Protein 1TIF (pdb70)

Nearest PDB structures (foldseek):
  5me0-assembly1_Y  TM=1.013E+00  e=8.592E-15  Geobacillus stearothermophilus
  5lmr-assembly1_X  TM=9.769E-01  e=2.038E-09  Thermus thermophilus HB8
  6o6d-assembly1_A  TM=9.197E-01  e=3.822E-08  Helicobacter pylori J99
  7po1-assembly1_8  TM=8.093E-01  e=3.270E-04  Homo sapiens
  6nf8-assembly1_z  TM=7.694E-01  e=7.145E-04  Homo sapiens

B-factor: mean 14.37, std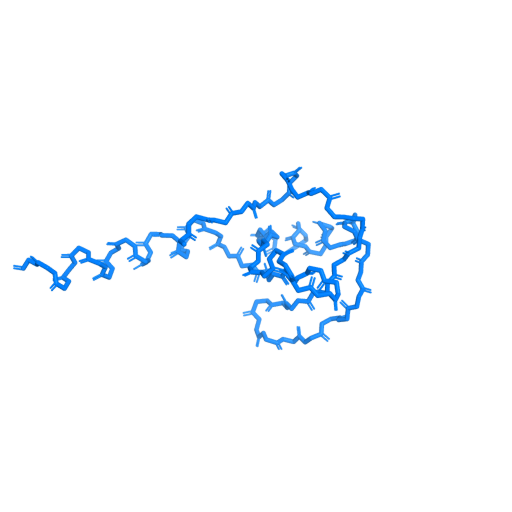 7.93, range [5.58, 40.32]

InterPro domains:
  IPR001288 Translation initiation factor 3 [MF_00080] (1-170)
  IPR001288 Translation initiation factor 3 [PTHR10938] (7-169)
  IPR001288 Translation initiation factor 3 [TIGR00168] (5-169)
  IPR019813 Translation initiation factor 3, conserved site [PS00938] (58-71)
  IPR019814 Translation initiation factor 3, N-terminal [PF05198] (7-76)
  IPR019815 Translation initiation factor 3, C-terminal [PF00707] (83-168)
  IPR036787 Translation initiation factor 3 (IF-3), N-terminal domain superfamily [G3DSA:3.10.20.80] (1-78)
  IPR036787 Translation initiation factor 3 (IF-3), N-terminal domain superfamily [SSF54364] (5-78)
  IPR036788 Translation initiation factor 3 (IF-3), C-terminal domain superfamily [G3DSA:3.30.110.10] (79-172)
  IPR036788 Translation initiation factor 3 (IF-3), C-terminal domain superfamily [SSF55200] (83-169)

Foldseek 3Di:
DDWDWDPVDDDQKEFEAEPVGRGPGIDGSVVLNVVLVVVVWIWTQPAVPDVVTYTYTHHVVVVVVVVVVVVVVVVD

Structure (mmCIF, N/CA/C/O backbone):
data_1TIF
#
_entry.id   1TIF
#
_cell.length_a   27.600
_cell.length_b   39.200
_cell.length_c   65.900
_cell.angle_alpha   90.00
_cell.angle_beta   90.00
_cell.angle_gamma   90.00
#
_symmetry.space_group_name_H-M   'P 21 21 21'
#
loop_
_entity.id
_entity.type
_entity.pdbx_description
1 polymer 'TRANSLATION INITIATION FACTOR 3'
2 non-polymer 'TRIMETHYL LEAD ION'
3 non-polymer 'CHLORIDE ION'
4 water water
#
loop_
_atom_site.group_PDB
_atom_site.id
_atom_site.type_symbol
_atom_site.label_atom_id
_atom_site.label_alt_id
_atom_site.label_comp_id
_atom_site.label_asym_id
_atom_site.label_entity_id
_atom_site.label_seq_id
_atom_site.pdbx_PDB_ins_code
_atom_site.Cartn_x
_atom_site.Cartn_y
_atom_site.Cartn_z
_atom_site.occupancy
_atom_site.B_iso_or_equiv
_atom_site.auth_seq_id
_atom_site.auth_comp_id
_atom_site.auth_asym_id
_atom_site.auth_atom_id
_atom_site.pdbx_PDB_model_num
ATOM 1 N N . LYS A 1 3 ? 8.280 10.386 26.478 0.00 28.91 3 LYS A N 1
ATOM 2 C CA . LYS A 1 3 ? 6.958 10.380 25.796 0.00 27.20 3 LYS A CA 1
ATOM 3 C C . LYS A 1 3 ? 7.014 9.474 24.573 0.00 26.43 3 LYS A C 1
ATOM 4 O O . LYS A 1 3 ? 6.693 8.292 24.664 0.00 27.31 3 LYS A O 1
ATOM 13 N N . ASP A 1 4 ? 7.456 10.022 23.445 0.00 24.64 4 ASP A N 1
ATOM 14 C CA . ASP A 1 4 ? 7.559 9.267 22.201 0.00 23.14 4 ASP A CA 1
ATOM 15 C C . ASP A 1 4 ? 8.457 8.045 22.364 0.00 20.81 4 ASP A C 1
ATOM 16 O O . ASP A 1 4 ? 9.540 8.129 22.950 0.00 20.42 4 ASP A O 1
ATOM 22 N N . PHE A 1 5 ? 7.977 6.910 21.870 1.00 18.06 5 PHE A N 1
ATOM 23 C CA . PHE A 1 5 ? 8.710 5.653 21.923 1.00 15.46 5 PHE A CA 1
ATOM 24 C C . PHE A 1 5 ? 8.871 5.171 20.488 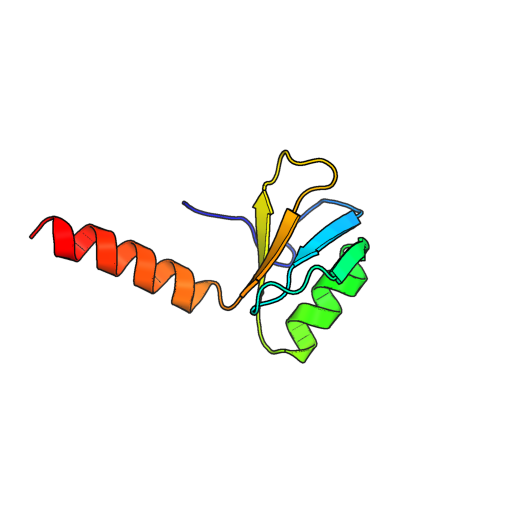1.00 13.85 5 PHE A C 1
ATOM 25 O O . PHE A 1 5 ? 8.038 5.490 19.633 1.00 12.97 5 PHE A O 1
ATOM 34 N N . ILE A 1 6 ? 9.939 4.434 20.200 1.00 10.75 6 ILE A N 1
ATOM 35 C CA . ILE A 1 6 ? 10.079 3.892 18.857 1.00 9.65 6 ILE A CA 1
ATOM 36 C C . ILE A 1 6 ? 9.349 2.558 18.897 1.00 8.87 6 ILE A C 1
ATOM 37 O O . ILE A 1 6 ? 9.332 1.881 19.929 1.00 7.82 6 ILE A O 1
ATOM 43 N N . ILE A 1 7 ? 8.716 2.193 17.795 1.00 7.30 7 ILE A N 1
ATOM 44 C CA . ILE A 1 7 ? 7.926 0.973 17.766 1.00 6.36 7 ILE A CA 1
ATOM 45 C C . ILE A 1 7 ? 8.164 0.101 16.552 1.00 6.56 7 ILE A C 1
ATOM 46 O O . ILE A 1 7 ? 8.743 0.531 15.553 1.00 5.65 7 ILE A O 1
ATOM 52 N N . ASN A 1 8 ? 7.677 -1.129 16.653 1.00 6.34 8 ASN A N 1
ATOM 53 C CA . ASN A 1 8 ? 7.740 -2.101 15.577 1.00 6.82 8 ASN A CA 1
ATOM 54 C C . ASN A 1 8 ? 9.081 -2.201 14.835 1.00 8.40 8 ASN A C 1
ATOM 55 O O . ASN A 1 8 ? 10.107 -2.456 15.463 1.00 7.68 8 ASN A O 1
ATOM 63 N N . GLU A 1 9 ? 9.092 -1.981 13.524 1.00 9.30 9 GLU A N 1
ATOM 64 C CA . GLU 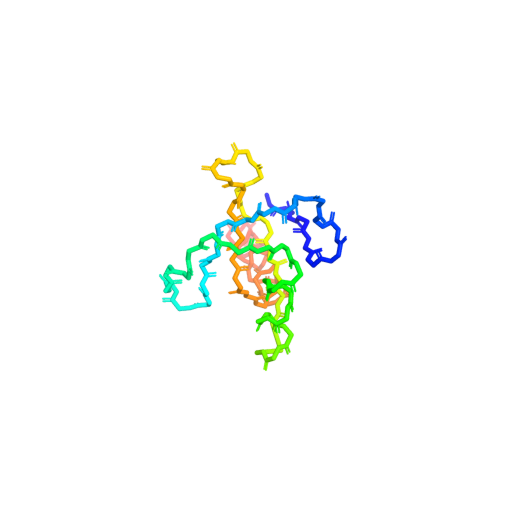A 1 9 ? 10.331 -2.095 12.753 1.00 11.33 9 GLU A CA 1
ATOM 65 C C . GLU A 1 9 ? 11.405 -1.035 13.030 1.00 11.22 9 GLU A C 1
ATOM 66 O O . GLU A 1 9 ? 12.519 -1.147 12.522 1.00 10.80 9 GLU A O 1
ATOM 73 N N . GLN A 1 10 ? 11.069 0.010 13.782 1.00 10.33 10 GLN A N 1
ATOM 74 C CA . GLN A 1 10 ? 12.045 1.052 14.104 1.00 9.64 10 GLN A CA 1
ATOM 75 C C . GLN A 1 10 ? 13.049 0.532 15.132 1.00 9.84 10 GLN A C 1
ATOM 76 O O . GLN A 1 10 ? 14.136 1.096 15.297 1.00 9.60 10 GLN A O 1
ATOM 85 N N . ILE A 1 11 ? 12.652 -0.511 15.858 1.00 8.88 11 ILE A N 1
ATOM 86 C CA . ILE A 1 11 ? 13.488 -1.113 16.890 1.00 8.68 11 ILE A CA 1
ATOM 87 C C . ILE A 1 11 ? 14.675 -1.823 16.249 1.00 9.84 11 ILE A C 1
ATOM 88 O O . ILE A 1 11 ? 14.509 -2.586 15.302 1.00 9.28 11 ILE A O 1
ATOM 94 N N . ARG A 1 12 ? 15.869 -1.560 16.770 1.00 10.71 12 ARG A N 1
ATOM 95 C CA . ARG A 1 12 ? 17.084 -2.162 16.235 1.00 12.20 12 ARG A CA 1
ATOM 96 C C . ARG A 1 12 ? 17.664 -3.299 17.087 1.00 11.29 12 ARG A C 1
ATOM 97 O O . ARG A 1 12 ? 18.520 -4.052 16.615 1.00 10.76 12 ARG A O 1
ATOM 111 N N . ALA A 1 13 ? 17.207 -3.424 18.331 1.00 10.47 13 ALA A N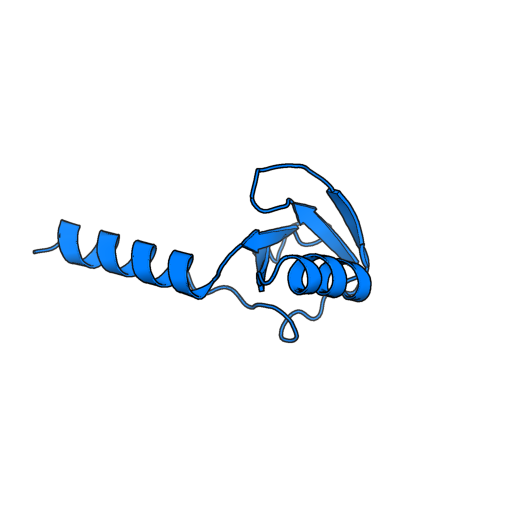 1
ATOM 112 C CA . ALA A 1 13 ? 17.696 -4.468 19.235 1.00 10.40 13 ALA A CA 1
ATOM 113 C C . ALA A 1 13 ? 17.508 -5.885 18.692 1.00 10.05 13 ALA A C 1
ATOM 114 O O . ALA A 1 13 ? 16.438 -6.227 18.184 1.00 9.93 13 ALA A O 1
ATOM 117 N N . ARG A 1 14 ? 18.549 -6.708 18.817 1.00 10.11 14 ARG A N 1
ATOM 118 C CA . ARG A 1 14 ? 18.506 -8.095 18.352 1.00 10.67 14 ARG A CA 1
ATOM 119 C C . ARG A 1 14 ? 17.556 -8.920 19.221 1.00 9.87 14 ARG A C 1
ATOM 120 O O . ARG A 1 14 ? 16.812 -9.771 18.718 1.00 9.60 14 ARG A O 1
ATOM 134 N N . GLU A 1 15 ? 17.641 -8.712 20.529 1.00 9.10 15 GLU A N 1
ATOM 135 C CA . GLU A 1 15 ? 16.792 -9.402 21.487 1.00 9.59 15 GLU A CA 1
ATOM 136 C C . GLU A 1 15 ? 16.241 -8.397 22.479 1.00 8.53 15 GLU A C 1
ATOM 137 O O . GLU A 1 15 ? 16.898 -7.399 22.796 1.00 7.89 15 GLU A O 1
ATOM 144 N N . VAL A 1 16 ? 15.030 -8.661 22.957 1.00 7.40 16 VAL A N 1
ATOM 145 C CA . VAL A 1 16 ? 14.358 -7.779 23.905 1.00 6.58 16 VAL A CA 1
ATOM 146 C C . VAL A 1 16 ? 13.650 -8.606 24.978 1.00 6.56 16 VAL A C 1
ATOM 147 O O . VAL A 1 16 ? 13.428 -9.805 24.794 1.00 7.67 16 VAL A O 1
ATOM 152 N N . ARG A 1 17 ? 13.358 -7.989 26.117 1.00 6.26 17 ARG A N 1
ATOM 153 C CA . ARG A 1 17 ? 12.609 -8.662 27.170 1.00 6.68 17 ARG A CA 1
ATOM 154 C C . ARG A 1 17 ? 11.182 -8.209 26.865 1.00 6.70 17 ARG A C 1
ATOM 155 O O . ARG A 1 17 ? 10.912 -7.007 26.789 1.00 8.67 17 ARG A O 1
ATOM 169 N N . LEU A 1 18 ? 10.281 -9.167 26.690 1.00 5.80 18 LEU A N 1
ATOM 170 C CA . LEU A 1 18 ? 8.906 -8.873 26.314 1.00 6.39 18 LEU A CA 1
ATOM 171 C C . LEU A 1 18 ? 7.855 -8.964 27.414 1.00 6.74 18 LEU A C 1
ATOM 172 O O . LEU A 1 18 ? 7.810 -9.940 28.158 1.00 6.51 18 LEU A O 1
ATOM 178 N N . ILE A 1 19 ? 7.018 -7.930 27.512 1.00 6.96 19 ILE A N 1
ATOM 179 C CA . ILE A 1 19 ? 5.917 -7.879 28.479 1.00 7.25 19 ILE A CA 1
ATOM 180 C C . ILE A 1 19 ? 4.667 -7.679 27.615 1.00 8.10 19 ILE A C 1
ATOM 181 O O . ILE A 1 19 ? 4.633 -6.772 26.769 1.00 6.98 19 ILE A O 1
ATOM 187 N N . ASP A 1 20 ? 3.653 -8.525 27.786 1.00 9.72 20 ASP A N 1
ATOM 188 C CA . ASP A 1 20 ? 2.459 -8.384 26.959 1.00 12.10 20 ASP A CA 1
ATOM 189 C C . ASP A 1 20 ? 1.493 -7.314 27.459 1.00 13.32 20 ASP A C 1
ATOM 190 O O . ASP A 1 20 ? 1.710 -6.727 28.516 1.00 11.63 20 ASP A O 1
ATOM 196 N N . GLN A 1 21 ? 0.393 -7.125 26.736 1.00 15.68 21 GLN A N 1
ATOM 197 C CA . GLN A 1 21 ? -0.592 -6.098 27.073 1.00 17.59 21 GLN A CA 1
ATOM 198 C C . GLN A 1 21 ? -1.226 -6.198 28.464 1.00 17.56 21 GLN A C 1
ATOM 199 O O . GLN A 1 21 ? -1.735 -5.205 28.983 1.00 17.31 21 GLN A O 1
ATOM 208 N N . ASN A 1 22 ? -1.155 -7.377 29.080 1.00 16.94 22 ASN A N 1
ATOM 209 C CA . ASN A 1 22 ? -1.728 -7.583 30.411 1.00 17.64 22 ASN A CA 1
ATOM 210 C C . ASN A 1 22 ? -0.710 -7.646 31.555 1.00 17.12 22 ASN A C 1
ATOM 211 O O . ASN A 1 22 ? -1.081 -7.848 32.715 1.00 17.27 22 ASN A O 1
ATOM 219 N N . GLY A 1 23 ? 0.569 -7.471 31.235 1.00 15.70 23 GLY A N 1
ATOM 220 C CA . GLY A 1 23 ? 1.591 -7.505 32.266 1.00 12.72 23 GLY A CA 1
ATOM 221 C C . GLY A 1 23 ? 2.310 -8.833 32.413 1.00 11.40 23 GLY A C 1
ATOM 222 O O . GLY A 1 23 ? 3.135 -8.999 33.311 1.00 11.12 23 GLY A O 1
ATOM 224 N N . ASP A 1 24 ? 1.999 -9.782 31.538 1.00 9.54 24 ASP A N 1
ATOM 225 C CA . ASP A 1 24 ? 2.632 -11.098 31.566 1.00 9.48 24 ASP A CA 1
ATOM 226 C C . ASP A 1 24 ? 4.062 -10.954 31.044 1.00 9.36 24 ASP A C 1
ATOM 227 O O . ASP A 1 24 ? 4.280 -10.383 29.972 1.00 9.59 24 ASP A O 1
ATOM 233 N N . GLN A 1 25 ? 5.029 -11.423 31.831 1.00 8.68 25 GLN A N 1
ATOM 234 C CA . GLN A 1 25 ? 6.443 -11.356 31.465 1.00 9.35 25 GLN A CA 1
ATOM 235 C C . GLN A 1 25 ? 6.760 -12.542 30.557 1.00 10.25 25 GLN A C 1
ATOM 236 O O . GLN A 1 25 ? 6.913 -13.672 31.029 1.00 10.63 25 GLN A O 1
ATOM 245 N N . LEU A 1 26 ? 6.844 -12.283 29.257 1.00 11.29 26 LEU A N 1
ATOM 246 C CA . LEU A 1 26 ? 7.113 -13.322 28.267 1.00 12.21 26 LEU A CA 1
ATOM 247 C C . LEU A 1 26 ? 8.575 -13.766 28.152 1.00 12.72 26 LEU A C 1
ATOM 248 O O . LEU A 1 26 ? 8.874 -14.757 27.480 1.00 13.15 26 LEU A O 1
ATOM 254 N N . GLY A 1 27 ? 9.475 -13.056 28.824 1.00 11.93 27 GLY A N 1
ATOM 255 C CA . GLY A 1 27 ? 10.879 -13.419 28.782 1.00 11.71 27 GLY A CA 1
ATOM 256 C C . GLY A 1 27 ? 11.646 -12.786 27.640 1.00 10.86 27 GLY A C 1
ATOM 257 O O . GLY A 1 27 ? 11.147 -11.889 26.956 1.00 10.75 27 GLY A O 1
ATOM 259 N N . ILE A 1 28 ? 12.876 -13.249 27.446 1.00 10.58 28 ILE A N 1
ATOM 260 C CA . ILE A 1 28 ? 13.738 -12.724 26.398 1.00 10.71 28 ILE A CA 1
ATOM 261 C C . ILE A 1 28 ? 13.373 -13.364 25.071 1.00 10.57 28 ILE A C 1
ATOM 262 O O . ILE A 1 28 ? 13.340 -14.589 24.950 1.00 11.09 28 ILE A O 1
ATOM 268 N N . LYS A 1 29 ? 13.082 -12.526 24.084 1.00 10.46 29 LYS A N 1
ATOM 269 C CA . LYS A 1 29 ? 12.699 -12.984 22.758 1.00 11.09 29 LYS A CA 1
ATOM 270 C C . LYS A 1 29 ? 13.506 -12.261 21.691 1.00 9.35 29 LYS A C 1
ATOM 271 O O . LYS A 1 29 ? 13.979 -11.144 21.906 1.00 8.95 29 LYS A O 1
ATOM 281 N N . SER A 1 30 ? 13.662 -12.901 20.538 1.00 8.52 30 SER A N 1
ATOM 282 C CA . SER A 1 30 ? 14.349 -12.263 19.429 1.00 8.28 30 SER A CA 1
ATOM 283 C C . SER A 1 30 ? 13.367 -11.179 18.983 1.00 8.23 30 SER A C 1
ATOM 284 O O . SER A 1 30 ? 12.158 -11.306 19.214 1.00 7.88 30 SER A O 1
ATOM 289 N N . LYS A 1 31 ? 13.871 -10.111 18.377 1.00 8.39 31 LYS A N 1
ATOM 290 C CA . LYS A 1 31 ? 13.006 -9.041 17.897 1.00 9.33 31 LYS A CA 1
ATOM 291 C C . LYS A 1 31 ? 11.968 -9.609 16.926 1.00 8.85 31 LYS A C 1
ATOM 292 O O . LYS A 1 31 ? 10.804 -9.212 16.950 1.00 7.99 31 LYS A O 1
ATOM 302 N N . GLN A 1 32 ? 12.399 -10.543 16.081 1.00 8.07 32 GLN A N 1
ATOM 303 C CA . GLN A 1 32 ? 11.523 -11.188 15.103 1.00 8.90 32 GLN A CA 1
ATOM 304 C C . GLN A 1 32 ? 10.314 -11.871 15.763 1.00 8.16 32 GLN A C 1
ATOM 305 O O . GLN A 1 32 ? 9.174 -11.677 15.334 1.00 7.08 32 GLN A O 1
ATOM 314 N N . GLU A 1 33 ? 10.566 -12.673 16.796 1.00 7.32 33 GLU A N 1
ATOM 315 C CA . GLU A 1 33 ? 9.481 -13.366 17.488 1.00 7.40 33 GLU A CA 1
ATOM 316 C C . GLU A 1 33 ? 8.578 -12.372 18.218 1.00 7.28 33 GLU A C 1
ATOM 317 O O . GLU A 1 33 ? 7.357 -12.542 18.251 1.00 5.58 33 GLU A O 1
ATOM 324 N N . ALA A 1 34 ? 9.177 -11.328 18.786 1.00 6.39 34 ALA A N 1
ATOM 325 C CA . ALA A 1 34 ? 8.417 -10.303 19.499 1.00 6.12 34 ALA A CA 1
ATOM 326 C C . ALA A 1 34 ? 7.460 -9.614 18.528 1.00 6.17 34 ALA A C 1
ATOM 327 O O . ALA A 1 34 ? 6.299 -9.357 18.862 1.00 5.58 34 ALA A O 1
ATOM 330 N N . LEU A 1 35 ? 7.947 -9.343 17.319 1.00 5.95 35 LEU A N 1
ATOM 331 C CA . LEU A 1 35 ? 7.147 -8.706 16.278 1.00 6.73 35 LEU A CA 1
ATOM 332 C C . LEU A 1 35 ? 6.001 -9.628 15.832 1.00 6.22 35 LEU A C 1
ATOM 333 O O . LEU A 1 35 ? 4.905 -9.163 15.505 1.00 5.86 35 LEU A O 1
ATOM 339 N N . GLU A 1 36 ? 6.260 -10.931 15.816 1.00 5.79 36 GLU A N 1
ATOM 340 C CA . GLU A 1 36 ? 5.232 -11.901 15.439 1.00 6.95 36 GLU A CA 1
ATOM 341 C C . GLU A 1 36 ? 4.110 -11.930 16.473 1.00 6.00 36 GLU A C 1
ATOM 342 O O . GLU A 1 36 ? 2.930 -11.935 16.115 1.00 5.80 36 GLU A O 1
ATOM 349 N N . ILE A 1 37 ? 4.480 -11.955 17.751 1.00 5.98 37 ILE A N 1
ATOM 350 C CA . ILE A 1 37 ? 3.498 -11.973 18.835 1.00 7.06 37 ILE A CA 1
ATOM 351 C C . ILE A 1 37 ? 2.630 -10.714 18.797 1.00 7.03 37 ILE A C 1
ATOM 352 O O . ILE A 1 37 ? 1.416 -10.787 18.964 1.00 7.37 37 ILE A O 1
ATOM 358 N N . ALA A 1 38 ? 3.248 -9.560 18.569 1.00 6.53 38 ALA A N 1
ATOM 359 C CA . ALA A 1 38 ? 2.506 -8.304 18.500 1.00 7.16 38 ALA A CA 1
ATOM 360 C C . ALA A 1 38 ? 1.513 -8.353 17.345 1.00 8.30 38 ALA A C 1
ATOM 361 O O . ALA A 1 38 ? 0.343 -8.008 17.505 1.00 8.62 38 ALA A O 1
ATOM 364 N N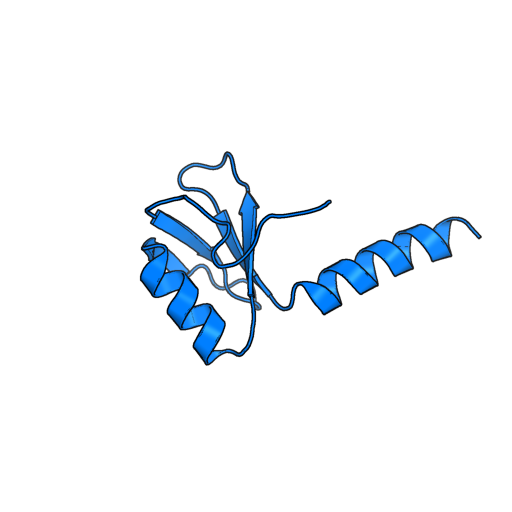 . ALA A 1 39 ? 1.981 -8.835 16.199 1.00 7.57 39 ALA A N 1
ATOM 365 C CA . ALA A 1 39 ? 1.165 -8.922 14.999 1.00 8.02 39 ALA A CA 1
ATOM 366 C C . ALA A 1 39 ? -0.039 -9.839 15.147 1.00 8.67 39 ALA A C 1
ATOM 367 O O . ALA A 1 39 ? -1.141 -9.488 14.713 1.00 8.55 39 ALA A O 1
ATOM 370 N N . ARG A 1 40 ? 0.146 -11.004 15.763 1.00 9.27 40 ARG A N 1
ATOM 371 C CA . ARG A 1 40 ? -0.978 -11.920 15.922 1.00 10.16 40 ARG A CA 1
ATOM 372 C C . ARG A 1 40 ? -2.051 -11.346 16.839 1.00 9.75 40 ARG A C 1
ATOM 373 O O . ARG A 1 40 ? -3.224 -11.704 16.727 1.00 9.76 40 ARG A O 1
ATOM 387 N N . ARG A 1 41 ? -1.654 -10.424 17.712 1.00 9.31 41 ARG A N 1
ATOM 388 C CA . ARG A 1 41 ? -2.582 -9.787 18.635 1.00 10.44 41 ARG A CA 1
ATOM 389 C C . ARG A 1 41 ? -3.102 -8.455 18.116 1.00 9.89 41 ARG A C 1
ATOM 390 O O . ARG A 1 41 ? -3.866 -7.776 18.803 1.00 9.31 41 ARG A O 1
ATOM 404 N N . ASN A 1 42 ? -2.680 -8.088 16.909 1.00 10.09 42 ASN A N 1
ATOM 405 C CA . ASN A 1 42 ? -3.085 -6.834 16.282 1.00 10.83 42 ASN A CA 1
ATOM 406 C C . ASN A 1 42 ? -2.738 -5.637 17.162 1.00 10.08 42 ASN A C 1
ATOM 407 O O . ASN A 1 42 ? -3.534 -4.704 17.323 1.00 8.78 42 ASN A O 1
ATOM 415 N N . LEU A 1 43 ? -1.548 -5.694 17.751 1.00 7.86 43 LEU A N 1
ATOM 416 C CA . LEU A 1 43 ? -1.034 -4.648 18.623 1.00 7.40 43 LEU A CA 1
ATOM 417 C C . LEU A 1 43 ? 0.360 -4.242 18.128 1.00 6.83 43 LEU A C 1
ATOM 418 O O . LEU A 1 43 ? 0.879 -4.811 17.160 1.00 6.50 43 LEU A O 1
ATOM 424 N N . ASP A 1 44 ? 0.964 -3.269 18.799 1.00 5.77 44 ASP A N 1
ATOM 425 C CA . ASP A 1 44 ? 2.289 -2.786 18.425 1.00 5.91 44 ASP A CA 1
ATOM 426 C C . ASP A 1 44 ? 3.324 -3.260 19.434 1.00 5.58 44 ASP A C 1
ATOM 427 O O . ASP A 1 44 ? 2.991 -3.565 20.579 1.00 5.64 44 ASP A O 1
ATOM 433 N N . LEU A 1 45 ? 4.575 -3.319 18.992 1.00 5.66 45 LEU A N 1
ATOM 434 C CA . LEU A 1 45 ? 5.698 -3.694 19.845 1.00 5.77 45 LEU A CA 1
ATOM 435 C C . LE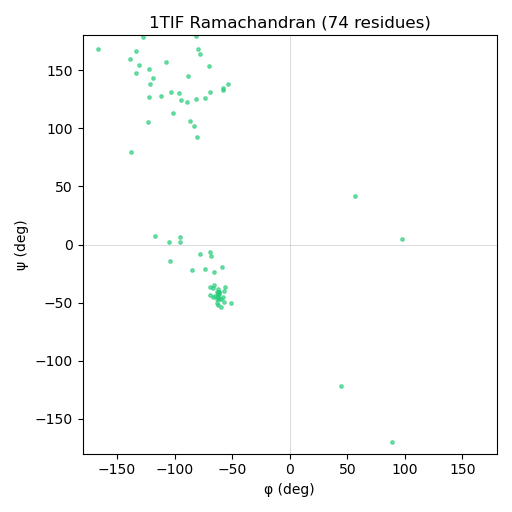U A 1 45 ? 6.319 -2.335 20.172 1.00 5.67 45 LEU A C 1
ATOM 436 O O . LEU A 1 45 ? 6.819 -1.652 19.282 1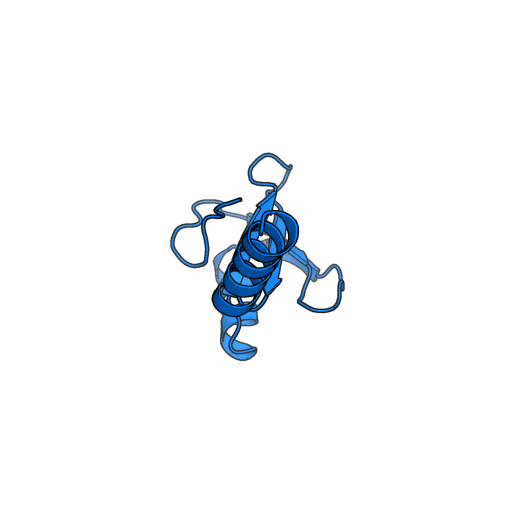.00 5.69 45 LEU A O 1
ATOM 442 N N . VAL A 1 46 ? 6.249 -1.928 21.432 1.00 5.58 46 VAL A N 1
ATOM 443 C CA . VAL A 1 46 ? 6.765 -0.625 21.833 1.00 5.58 46 VAL A CA 1
ATOM 444 C C . VAL A 1 46 ? 7.996 -0.715 22.734 1.00 5.58 46 VAL A C 1
ATOM 445 O O . VAL A 1 46 ? 7.984 -1.408 23.751 1.00 5.58 46 VAL A O 1
ATOM 450 N N . LEU A 1 47 ? 9.054 -0.002 22.359 1.00 5.58 47 LEU A N 1
ATOM 451 C CA . LEU A 1 47 ? 10.282 0.000 23.141 1.00 6.29 47 LEU A CA 1
ATOM 452 C C . LEU A 1 47 ? 10.101 0.961 24.319 1.00 5.74 47 LEU A C 1
ATOM 453 O O . LEU A 1 47 ? 10.341 2.159 24.198 1.00 5.76 47 LEU A O 1
ATOM 459 N N . VAL A 1 48 ? 9.661 0.434 25.456 1.00 5.92 48 VAL A N 1
ATOM 460 C CA . VAL A 1 48 ? 9.420 1.263 26.633 1.00 6.65 48 VAL A CA 1
ATOM 461 C C . VAL A 1 48 ? 10.640 1.536 27.506 1.00 6.57 48 VAL A C 1
ATOM 462 O O . VAL A 1 48 ? 10.643 2.499 28.269 1.00 7.39 48 VAL A O 1
ATOM 467 N N . ALA A 1 49 ? 11.659 0.689 27.412 1.00 6.18 49 ALA A N 1
ATOM 468 C CA . ALA A 1 49 ? 12.878 0.877 28.196 1.00 6.65 49 ALA A CA 1
ATOM 469 C C . ALA A 1 49 ? 14.074 0.582 27.296 1.00 7.16 49 ALA A C 1
ATOM 470 O O . ALA A 1 49 ? 14.689 -0.482 27.385 1.00 6.49 49 ALA A O 1
ATOM 473 N N . PRO A 1 50 ? 14.447 1.554 26.448 1.00 8.35 50 PRO A N 1
ATOM 474 C CA . PRO A 1 50 ? 15.559 1.455 25.499 1.00 8.58 50 PRO A CA 1
ATOM 475 C C . PRO A 1 50 ? 16.902 1.117 26.112 1.00 9.39 50 PRO A C 1
ATOM 476 O O . PRO A 1 50 ? 17.686 0.379 25.518 1.00 9.26 50 PRO A O 1
ATOM 480 N N . ASN A 1 51 ? 17.163 1.641 27.304 1.00 9.48 51 ASN A N 1
ATOM 481 C CA . ASN A 1 51 ? 18.446 1.417 27.954 1.00 10.67 51 ASN A CA 1
ATOM 482 C C . ASN A 1 51 ? 18.524 0.277 28.965 1.00 11.09 51 ASN A C 1
ATOM 483 O O . ASN A 1 51 ? 19.545 0.114 29.635 1.00 10.91 51 ASN A O 1
ATOM 491 N N . ALA A 1 52 ? 17.459 -0.512 29.073 1.00 11.13 52 ALA A N 1
ATOM 492 C CA . ALA A 1 52 ? 17.453 -1.646 29.991 1.00 9.83 52 ALA A CA 1
ATOM 493 C C . ALA A 1 52 ? 18.251 -2.766 29.334 1.00 9.44 52 ALA A C 1
ATOM 494 O O . ALA A 1 52 ? 18.507 -2.723 28.127 1.00 9.05 52 ALA A O 1
ATOM 497 N N . LYS A 1 53 ? 18.655 -3.759 30.121 1.00 9.03 53 LYS A N 1
ATOM 498 C CA . LYS A 1 53 ? 19.442 -4.876 29.599 1.00 9.84 53 LYS A CA 1
ATOM 499 C C . LYS A 1 53 ? 18.792 -6.232 29.854 1.00 8.68 53 LYS A C 1
ATOM 500 O O . LYS A 1 53 ? 18.701 -6.667 31.000 1.00 9.64 53 LYS A O 1
ATOM 510 N N . PRO A 1 54 ? 18.211 -6.852 28.812 1.00 8.46 54 PRO A N 1
ATOM 511 C CA . PRO A 1 54 ? 18.137 -6.335 27.442 1.00 7.53 54 PRO A CA 1
ATOM 512 C C . PRO A 1 54 ? 16.997 -5.300 27.372 1.00 6.52 54 PRO A C 1
ATOM 513 O O . PRO A 1 54 ? 16.231 -5.157 28.332 1.00 7.03 54 PRO A O 1
ATOM 517 N N . PRO A 1 55 ? 16.908 -4.532 26.270 1.00 6.14 55 PRO A N 1
ATOM 518 C CA . PRO A 1 55 ? 15.849 -3.519 26.132 1.00 6.03 55 PRO A CA 1
ATOM 519 C C . PRO A 1 55 ? 14.456 -4.112 26.352 1.00 5.80 55 PRO A C 1
ATOM 520 O O . PRO A 1 55 ? 14.167 -5.215 25.894 1.00 5.81 55 PRO A O 1
ATOM 524 N N . VAL A 1 56 ? 13.604 -3.380 27.066 1.00 6.26 56 VAL A N 1
ATOM 525 C CA . VAL A 1 56 ? 12.253 -3.858 27.360 1.00 5.82 56 VAL A CA 1
ATOM 526 C C . VAL A 1 56 ? 11.202 -3.339 26.387 1.00 6.12 56 VAL A C 1
ATOM 527 O O . VAL A 1 56 ? 11.133 -2.140 26.101 1.00 5.58 56 VAL A O 1
ATOM 532 N N . CYS A 1 57 ? 10.402 -4.264 25.871 1.00 6.48 57 CYS A N 1
ATOM 533 C CA . CYS A 1 57 ? 9.327 -3.943 24.943 1.00 6.96 57 CYS A CA 1
ATOM 534 C C . CYS A 1 57 ? 7.999 -4.354 25.556 1.00 7.88 57 CYS A C 1
ATOM 535 O O . CYS A 1 57 ? 7.903 -5.379 26.236 1.00 7.58 57 CYS A O 1
ATOM 539 N N . ARG A 1 58 ? 6.974 -3.553 25.306 1.00 8.78 58 ARG A N 1
ATOM 540 C CA . ARG A 1 58 ? 5.645 -3.838 25.813 1.00 10.37 58 ARG A CA 1
ATOM 541 C C . ARG A 1 58 ? 4.704 -3.940 24.623 1.00 10.39 58 ARG A C 1
ATOM 542 O O . ARG A 1 58 ? 4.827 -3.176 23.656 1.00 9.83 58 ARG A O 1
ATOM 556 N N . ILE A 1 59 ? 3.808 -4.918 24.666 1.00 9.61 59 ILE A N 1
ATOM 557 C CA . ILE A 1 59 ? 2.837 -5.090 23.592 1.00 9.33 59 ILE A CA 1
ATOM 558 C C . ILE A 1 59 ? 1.635 -4.239 23.978 1.00 9.71 59 ILE A C 1
ATOM 559 O O . ILE A 1 59 ? 1.072 -4.416 25.059 1.00 8.98 59 ILE A O 1
ATOM 565 N N . MET A 1 60 ? 1.268 -3.301 23.111 1.00 9.85 60 MET A N 1
ATOM 566 C CA . MET A 1 60 ? 0.147 -2.407 23.383 1.00 10.37 60 MET A CA 1
ATOM 567 C C . MET A 1 60 ? -0.266 -1.681 22.119 1.00 9.44 60 MET A C 1
ATOM 568 O O . MET A 1 60 ? 0.438 -1.721 21.112 1.00 9.21 60 MET A O 1
ATOM 574 N N . ASP A 1 61 ? -1.419 -1.024 22.169 1.00 8.51 61 ASP A N 1
ATOM 575 C CA . ASP A 1 61 ? -1.877 -0.246 21.030 1.00 8.66 61 ASP A CA 1
ATOM 576 C C . ASP A 1 61 ? -1.238 1.130 21.215 1.00 7.98 61 ASP A C 1
ATOM 577 O O . ASP A 1 61 ? -1.668 1.909 22.061 1.00 7.49 61 ASP A O 1
ATOM 583 N N . TYR A 1 62 ? -0.226 1.429 20.411 1.00 8.04 62 TYR A N 1
ATOM 584 C CA . TYR A 1 62 ? 0.486 2.699 20.506 1.00 7.38 62 TYR A CA 1
ATOM 585 C C . TYR A 1 62 ? -0.374 3.941 20.262 1.00 6.86 62 TYR A C 1
ATOM 586 O O . TYR A 1 62 ? -0.219 4.947 20.957 1.00 6.93 62 TYR A O 1
ATOM 597 N N . GLY A 1 63 ? -1.263 3.878 19.277 1.00 6.73 63 GLY A N 1
ATOM 598 C CA . GLY A 1 63 ? -2.114 5.018 18.979 1.00 7.52 63 GLY A CA 1
ATOM 599 C C . GLY A 1 63 ? -3.037 5.355 20.134 1.00 7.84 63 GLY A C 1
ATOM 600 O O . GLY A 1 63 ? -3.137 6.513 20.548 1.00 8.11 63 GLY A O 1
ATOM 602 N N . LYS A 1 64 ? -3.682 4.334 20.688 1.00 8.78 64 LYS A N 1
ATOM 603 C CA . LYS A 1 64 ? -4.599 4.519 21.804 1.00 10.43 64 LYS A CA 1
ATOM 604 C C . LYS A 1 64 ? -3.845 5.055 23.019 1.00 9.91 64 LYS A C 1
ATOM 605 O O . LYS A 1 64 ? -4.336 5.941 23.719 1.00 9.90 64 LYS A O 1
ATOM 615 N N . PHE A 1 65 ? -2.641 4.530 23.245 1.00 10.75 65 PHE A N 1
ATOM 616 C CA . PHE A 1 65 ? -1.797 4.965 24.357 1.00 12.06 65 PHE A CA 1
ATOM 617 C C . PHE A 1 65 ? -1.432 6.448 24.200 1.00 11.60 65 PHE A C 1
ATOM 618 O O . PHE A 1 65 ? -1.620 7.249 25.120 1.00 11.65 65 PHE A O 1
ATOM 627 N N . ARG A 1 66 ? -0.919 6.808 23.029 1.00 11.94 66 ARG A N 1
ATOM 628 C CA . ARG A 1 66 ? -0.517 8.180 22.753 1.00 13.65 66 ARG A CA 1
ATOM 629 C C . ARG A 1 66 ? -1.673 9.173 22.826 1.00 12.90 66 ARG A C 1
ATOM 630 O O . ARG A 1 66 ? -1.512 10.280 23.340 1.00 13.60 66 ARG A O 1
ATOM 644 N N . PHE A 1 67 ? -2.834 8.786 22.308 1.00 12.51 67 PHE A N 1
ATOM 645 C CA . PHE A 1 67 ? -4.006 9.659 22.351 1.00 13.85 67 PHE A CA 1
ATOM 646 C C . PHE A 1 67 ? -4.380 9.955 23.802 1.00 13.26 67 PHE A C 1
ATOM 647 O O . PHE A 1 67 ? -4.613 11.101 24.163 1.00 13.62 67 PHE A O 1
ATOM 656 N N . GLU 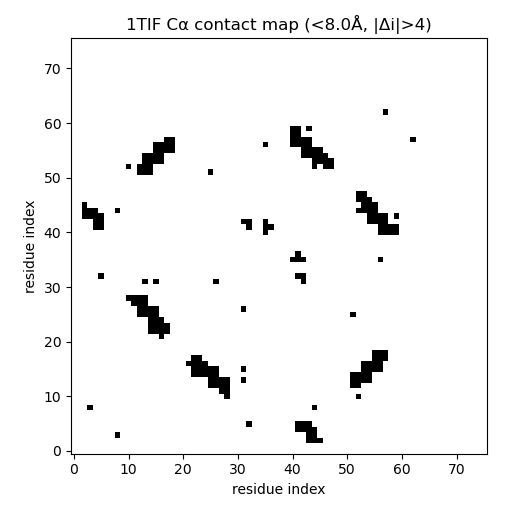A 1 68 ? -4.425 8.916 24.627 1.00 13.73 68 GLU A N 1
ATOM 657 C CA . GLU A 1 68 ? -4.770 9.072 26.035 1.00 15.44 68 GLU A CA 1
ATOM 658 C C . GLU A 1 68 ? -3.779 9.954 26.788 1.00 16.54 68 GLU A C 1
ATOM 659 O O . GLU A 1 68 ? -4.173 10.741 27.649 1.00 16.45 68 GLU A O 1
ATOM 666 N N . GLN A 1 69 ? -2.496 9.824 26.462 1.00 18.12 69 GLN A N 1
ATOM 667 C CA . GLN A 1 69 ? -1.459 10.621 27.113 1.00 20.47 69 GLN A CA 1
ATOM 668 C C . GLN A 1 69 ? -1.630 12.097 26.784 1.00 19.88 69 GLN A C 1
ATOM 669 O O . GLN A 1 69 ? -1.539 12.952 27.667 1.00 20.05 69 GLN A O 1
ATOM 678 N N . GLN A 1 70 ? -1.882 12.392 25.513 1.00 20.05 70 GLN A N 1
ATOM 679 C CA . GLN A 1 70 ? -2.070 13.768 25.071 1.00 21.72 70 GLN A CA 1
ATOM 680 C C . GLN A 1 70 ? -3.366 14.338 25.621 1.00 22.64 70 GLN A C 1
ATOM 681 O O . GLN A 1 70 ? -3.445 15.518 25.955 1.00 21.75 70 GLN A O 1
ATOM 690 N N . LYS A 1 71 ? -4.382 13.488 25.700 1.00 23.61 71 LYS A N 1
ATOM 691 C CA . LYS A 1 71 ? -5.681 13.876 26.226 1.00 24.80 71 LYS A CA 1
ATOM 692 C C . LYS A 1 71 ? -5.452 14.344 27.663 1.00 25.43 71 LYS A C 1
ATOM 693 O O . LYS A 1 71 ? -5.797 15.466 28.027 1.00 23.88 71 LYS A O 1
ATOM 703 N N . LYS A 1 72 ? -4.818 13.483 28.453 1.00 26.73 72 LYS A N 1
ATOM 704 C CA . LYS A 1 72 ? -4.513 13.755 29.855 1.00 28.43 72 LYS A CA 1
ATOM 705 C C . LYS A 1 72 ? -3.808 15.094 30.054 1.00 28.72 72 LYS A C 1
ATOM 706 O O . LYS A 1 72 ? -4.229 15.908 30.879 1.00 28.22 72 LYS A O 1
ATOM 716 N N . GLU A 1 73 ? -2.747 15.323 29.286 1.00 29.32 73 GLU A N 1
ATOM 717 C CA . GLU A 1 73 ? -1.984 16.562 29.371 1.00 30.37 73 GLU A CA 1
ATOM 718 C C . GLU A 1 73 ? -2.829 17.793 29.067 1.00 29.33 73 GLU A C 1
ATOM 719 O O . GLU A 1 73 ? -2.777 18.786 29.796 1.00 28.80 73 GLU A O 1
ATOM 726 N N . LYS A 1 74 ? -3.600 17.725 27.987 1.00 29.32 74 LYS A N 1
ATOM 727 C CA . LYS A 1 74 ? -4.457 18.830 27.572 1.00 28.96 74 LYS A CA 1
ATOM 728 C C . LYS A 1 74 ? -5.539 19.161 28.593 1.00 28.87 74 LYS A C 1
ATOM 729 O O . LYS A 1 74 ? -5.696 20.315 28.984 1.00 28.01 74 LYS A O 1
ATOM 739 N N . GLU A 1 75 ? -6.272 18.143 29.030 1.00 28.34 75 GLU A N 1
ATOM 740 C CA . GLU A 1 75 ? -7.360 18.328 29.984 1.00 28.46 75 GLU A CA 1
ATOM 741 C C . GLU A 1 75 ? -6.910 18.979 31.292 1.00 27.72 75 GLU A C 1
ATOM 742 O O . GLU A 1 75 ? -7.559 19.901 31.787 1.00 27.78 75 GLU A O 1
ATOM 749 N N . ALA A 1 76 ? -5.789 18.512 31.834 1.00 26.74 76 ALA A N 1
ATOM 750 C CA . ALA A 1 76 ? -5.261 19.036 33.093 1.00 25.83 76 ALA A CA 1
ATOM 751 C C . ALA A 1 76 ? -4.731 20.466 32.998 1.00 25.52 76 ALA A C 1
ATOM 752 O O . ALA A 1 76 ? -4.369 21.065 34.012 1.00 27.76 76 ALA A O 1
ATOM 755 N N . ARG A 1 77 ? -4.683 21.015 31.790 1.00 24.81 77 ARG A N 1
ATOM 756 C CA . ARG A 1 77 ? -4.172 22.367 31.617 1.00 24.99 77 ARG A CA 1
ATOM 757 C C . ARG A 1 77 ? -5.176 23.383 31.074 1.00 24.57 77 ARG A C 1
ATOM 758 O O . ARG A 1 77 ? -4.805 24.530 30.795 1.00 24.84 77 ARG A O 1
ATOM 772 N N . LYS A 1 78 ? -6.441 22.981 30.964 1.00 24.47 78 LYS A N 1
ATOM 773 C CA . LYS A 1 78 ? -7.493 23.870 30.469 1.00 24.36 78 LYS A CA 1
ATOM 774 C C . LYS A 1 78 ? -8.705 23.847 31.407 1.00 24.43 78 LYS A C 1
ATOM 775 O O . LYS A 1 78 ? -9.462 24.840 31.434 1.00 24.46 78 LYS A O 1
#

Sequence (76 aa):
KDFIINEQIRAREVRLIDQNGDQLGIKSKQEALEIAARRNLDLVLVAPNAKPPVCRIMDYGKFRFEQQKKEKEARK

Radius of gyration: 13.12 Å; Cα contacts (8 Å, |Δi|>4): 109; chains: 1; bounding box: 27×37×20 Å

Solvent-accessible surface area: 5347 Å² total; per-residue (Å²): 186,113,49,71,34,43,121,106,0,178,25,208,80,0,85,0,16,9,76,129,44,83,108,45,26,103,50,46,42,113,66,0,31,90,24,3,67,203,94,136,45,33,0,0,12,34,32,72,140,36,196,44,30,7,0,86,0,25,58,33,46,144,64,73,110,86,55,82,91,102,39,119,83,84,181,205

CATH classification: 3.10.20.80

Secondary structure (DSSP, 8-state):
----BGGG---SEEEEE-TTS-EEEEEEHHHHHHHHHHTT-EEEEEETTSSSPEEEEE-HHHHHHHHHHHHHHTT-

Organism: Geobacillus stearothermophilus (NCBI:txid1422)